Protein 4QYW (pdb70)

Solvent-accessible surface area: 6100 Å² total

Structure (mmCIF, N/CA/C/O backbone):
data_4QYW
#
_entry.id   4QYW
#
_cell.length_a   49.729
_cell.length_b   61.126
_cell.length_c   33.285
_cell.angle_alpha   90.00
_cell.angle_beta   90.00
_cell.angle_gamma   90.00
#
_symmetry.space_group_name_H-M   'P 21 21 2'
#
loop_
_entity.id
_entity.type
_entity.pdbx_description
1 polymer 'Chemotaxis protein CheY'
2 water water
#
loop_
_atom_site.group_PDB
_atom_site.id
_atom_site.type_symbol
_atom_site.label_atom_id
_atom_site.label_alt_id
_atom_site.label_comp_id
_atom_site.label_asym_id
_atom_site.label_entity_id
_atom_site.label_seq_id
_atom_site.pdbx_PDB_ins_code
_atom_site.Cartn_x
_atom_site.Cartn_y
_atom_site.Cartn_z
_atom_site.occupancy
_atom_site.B_iso_or_equiv
_atom_site.auth_seq_id
_atom_site.auth_comp_id
_atom_site.auth_asym_id
_atom_site.auth_atom_id
_atom_site.pdbx_PDB_model_num
ATOM 1 N N . GLY A 1 1 ? 106.825 148.084 50.930 1.00 50.48 2 GLY A N 1
ATOM 2 C CA . GLY A 1 1 ? 108.113 147.412 50.920 1.00 42.99 2 GLY A CA 1
ATOM 3 C C . GLY A 1 1 ? 108.638 147.226 49.510 1.00 38.51 2 GLY A C 1
ATOM 4 O O . GLY A 1 1 ? 107.883 146.904 48.589 1.00 42.12 2 GLY A O 1
ATOM 5 N N . LYS A 1 2 ? 109.941 147.427 49.332 1.00 38.39 3 LYS A N 1
ATOM 6 C CA . LYS A 1 2 ? 110.519 147.370 47.999 1.00 35.17 3 LYS A CA 1
ATOM 7 C C . LYS A 1 2 ? 111.788 146.523 47.926 1.00 31.22 3 LYS A C 1
ATOM 8 O O . LYS A 1 2 ? 112.598 146.715 47.016 1.00 33.93 3 LYS A O 1
ATOM 14 N N . ARG A 1 3 ? 111.944 145.576 48.850 1.00 25.65 4 ARG A N 1
ATOM 15 C CA . ARG A 1 3 ? 113.113 144.685 48.850 1.00 26.32 4 ARG A CA 1
ATOM 16 C C . ARG A 1 3 ? 112.868 143.402 48.030 1.00 22.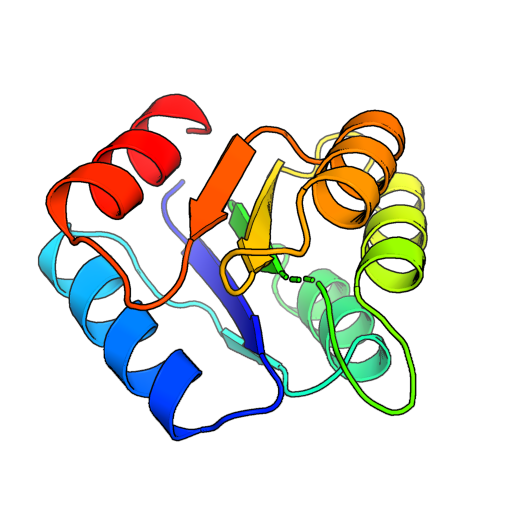79 4 ARG A C 1
ATOM 17 O O . ARG A 1 3 ? 111.902 142.668 48.256 1.00 23.90 4 ARG A O 1
ATOM 25 N N . VAL A 1 4 ? 113.754 143.151 47.071 1.00 23.63 5 VAL A N 1
ATOM 26 C CA . VAL A 1 4 ? 113.565 142.069 46.102 1.00 23.64 5 VAL A CA 1
ATOM 27 C C . VAL A 1 4 ? 114.674 141.035 46.218 1.00 21.11 5 VAL A C 1
ATOM 28 O O . VAL A 1 4 ? 115.855 141.390 46.256 1.00 24.39 5 VAL A O 1
ATOM 32 N N . LEU A 1 5 ? 114.297 139.766 46.281 1.00 17.65 6 LEU A N 1
ATOM 33 C CA . LEU A 1 5 ? 115.246 138.669 46.144 1.00 19.34 6 LEU A CA 1
ATOM 34 C C . LEU A 1 5 ? 115.208 138.139 44.716 1.00 18.66 6 LEU A C 1
ATOM 35 O O . LEU A 1 5 ? 114.159 137.688 44.243 1.00 19.22 6 LEU A O 1
ATOM 40 N N . ILE A 1 6 ? 116.349 138.208 44.037 1.00 18.11 7 ILE A N 1
ATOM 41 C CA . ILE A 1 6 ? 116.467 137.772 42.637 1.00 18.09 7 ILE A CA 1
ATOM 42 C C . ILE A 1 6 ? 117.023 136.353 42.567 1.00 20.90 7 ILE A C 1
ATOM 43 O O . ILE A 1 6 ? 118.113 136.086 43.087 1.00 21.71 7 ILE A O 1
ATOM 48 N N . VAL A 1 7 ? 116.300 135.451 41.912 1.00 19.90 8 VAL A N 1
ATOM 49 C CA . VAL A 1 7 ? 116.712 134.051 41.841 1.00 20.85 8 VAL A CA 1
ATOM 50 C C . VAL A 1 7 ? 116.870 133.634 40.377 1.00 23.02 8 VAL A C 1
ATOM 51 O O . VAL A 1 7 ? 115.901 133.624 39.629 1.00 20.77 8 VAL A O 1
ATOM 55 N N . ASP A 1 8 ? 118.089 133.296 39.979 1.00 21.64 9 ASP A N 1
ATOM 56 C CA . ASP A 1 8 ? 118.379 132.947 38.582 1.00 22.39 9 ASP A CA 1
ATOM 57 C C . ASP A 1 8 ? 119.771 132.330 38.532 1.00 27.90 9 ASP A C 1
ATOM 58 O O . ASP A 1 8 ? 120.682 132.856 39.156 1.00 26.01 9 ASP A O 1
ATOM 63 N N . ASP A 1 9 ? 119.951 131.234 37.791 1.00 27.29 10 ASP A N 1
ATOM 64 C CA . ASP A 1 9 ? 121.259 130.573 37.784 1.00 30.69 10 ASP A CA 1
ATOM 65 C C . ASP A 1 9 ? 122.282 131.321 36.934 1.00 32.40 10 ASP A C 1
ATOM 66 O O . ASP A 1 9 ? 123.482 131.117 37.087 1.00 31.29 10 ASP A O 1
ATOM 71 N N . ALA A 1 10 ? 121.796 132.199 36.066 1.00 28.92 11 ALA A N 1
ATOM 72 C CA . ALA A 1 10 ? 122.650 132.987 35.175 1.00 31.86 11 ALA A CA 1
ATOM 73 C C . ALA A 1 10 ? 123.023 134.341 35.774 1.00 28.97 11 ALA A C 1
ATOM 74 O O . ALA A 1 10 ? 122.157 135.196 36.006 1.00 27.77 11 ALA A O 1
ATOM 76 N N . ALA A 1 11 ? 124.317 134.539 36.005 1.00 27.69 12 ALA A N 1
ATOM 77 C CA . ALA A 1 11 ? 124.825 135.805 36.513 1.00 27.93 12 ALA A CA 1
ATOM 78 C C . ALA A 1 11 ? 124.406 136.974 35.625 1.00 25.48 12 ALA A C 1
ATOM 79 O O . ALA A 1 11 ? 124.025 138.031 36.131 1.00 27.49 12 ALA A O 1
ATOM 81 N N . PHE A 1 12 ? 124.505 136.780 34.310 1.00 25.60 13 PHE A N 1
ATOM 82 C CA . PHE A 1 12 ? 124.112 137.781 33.333 1.00 25.44 13 PHE A CA 1
ATOM 83 C C . PHE A 1 12 ? 122.695 138.265 33.603 1.00 26.62 13 PHE A C 1
ATOM 84 O O . PHE A 1 12 ? 122.427 139.473 33.626 1.00 26.94 13 PHE A O 1
ATOM 92 N N . MET A 1 13 ? 121.788 137.313 33.799 1.00 24.70 14 MET A N 1
ATOM 93 C CA . MET A 1 13 ? 120.377 137.638 33.976 1.00 22.86 14 MET A CA 1
ATOM 94 C C . MET A 1 13 ? 120.141 138.35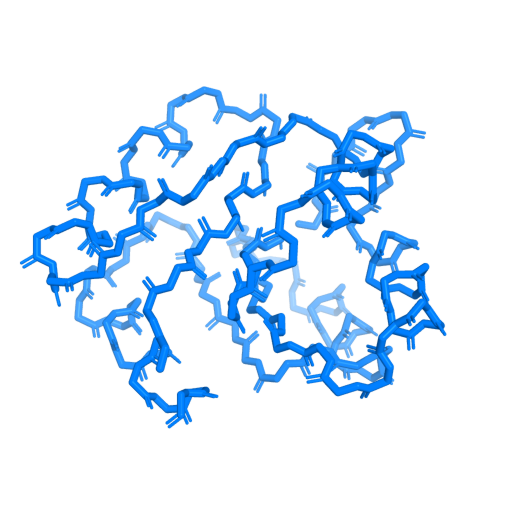1 35.307 1.00 23.61 14 MET A C 1
ATOM 95 O O . MET A 1 13 ? 119.352 139.296 35.382 1.00 23.58 14 MET A O 1
ATOM 100 N N . ARG A 1 14 ? 120.842 137.918 36.346 1.00 21.87 15 ARG A N 1
ATOM 101 C CA . ARG A 1 14 ? 120.685 138.572 37.651 1.00 22.66 15 ARG A CA 1
ATOM 102 C C . ARG A 1 14 ? 121.130 140.030 37.541 1.00 23.83 15 ARG A C 1
ATOM 103 O O . ARG A 1 14 ? 120.487 140.932 38.070 1.00 24.07 15 ARG A O 1
ATOM 111 N N . MET A 1 15 ? 122.218 140.258 36.809 1.00 24.65 16 MET A N 1
ATOM 112 C CA . MET A 1 15 ? 122.772 141.599 36.670 1.00 24.69 16 MET A CA 1
ATOM 113 C C . MET A 1 15 ? 121.831 142.532 35.906 1.00 25.26 16 MET A C 1
ATOM 114 O O . MET A 1 15 ? 121.599 143.666 36.328 1.00 24.59 16 MET A O 1
ATOM 119 N N . MET A 1 16 ? 121.294 142.058 34.789 1.00 22.46 17 MET A N 1
ATOM 120 C CA . MET A 1 16 ? 120.390 142.877 33.984 1.00 25.02 17 MET A CA 1
ATOM 121 C C . MET A 1 16 ? 119.095 143.159 34.732 1.00 24.99 17 MET A C 1
ATOM 122 O O . MET A 1 16 ? 118.544 144.261 34.660 1.00 25.53 17 MET A O 1
ATOM 127 N N . LEU A 1 17 ? 118.617 142.172 35.475 1.00 20.59 18 LEU A N 1
ATOM 128 C CA . LEU A 1 17 ? 117.376 142.355 36.214 1.00 22.44 18 LEU A CA 1
ATOM 129 C C . LEU A 1 17 ? 117.592 143.319 37.369 1.00 24.94 18 LEU A C 1
ATOM 130 O O . LEU A 1 17 ? 116.758 144.198 37.605 1.00 24.71 18 LEU A O 1
ATOM 135 N N . LYS A 1 18 ? 118.710 143.158 38.077 1.00 22.31 19 LYS A N 1
ATOM 136 C CA . LYS A 1 18 ? 119.062 144.080 39.160 1.00 23.20 19 LYS A CA 1
ATOM 137 C C . LYS A 1 18 ? 119.114 145.523 38.656 1.00 29.40 19 LYS A C 1
ATOM 138 O O . LYS A 1 18 ? 118.637 146.424 39.332 1.00 26.06 19 LYS A O 1
ATOM 144 N N . ASP A 1 19 ? 119.674 145.737 37.463 1.00 24.62 20 ASP A N 1
ATOM 145 C CA . ASP A 1 19 ? 119.767 147.093 36.9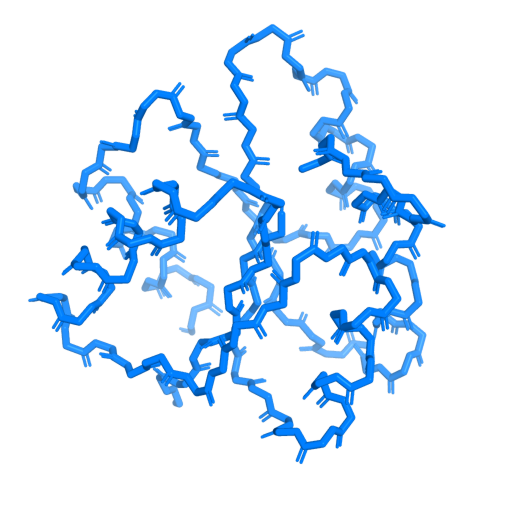13 1.00 27.03 20 ASP A CA 1
ATOM 146 C C . ASP A 1 19 ? 118.382 147.709 36.719 1.00 27.13 20 ASP A C 1
A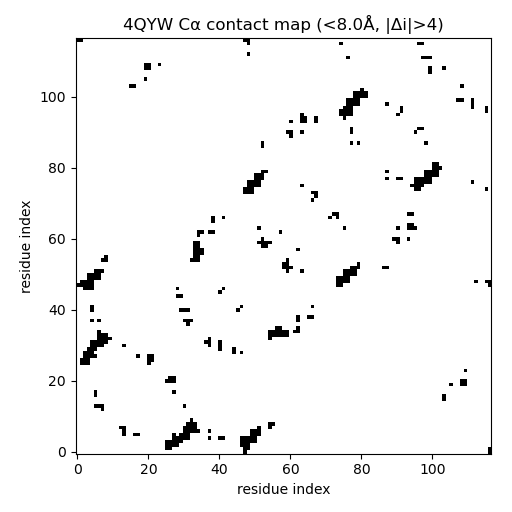TOM 147 O O . ASP A 1 19 ? 118.155 148.864 37.060 1.00 28.22 20 ASP A O 1
ATOM 152 N N . ILE A 1 20 ? 117.461 146.930 36.168 1.00 24.91 21 ILE A N 1
ATOM 153 C CA . ILE A 1 20 ? 116.085 147.372 35.989 1.00 24.51 21 ILE A CA 1
ATOM 154 C C . ILE A 1 20 ? 115.422 147.690 37.325 1.00 27.32 21 ILE A C 1
ATOM 155 O O . ILE A 1 20 ? 114.795 148.737 37.496 1.00 27.18 21 ILE A O 1
ATOM 160 N N . ILE A 1 21 ? 115.560 146.768 38.266 1.00 24.86 22 ILE A N 1
ATOM 161 C CA . ILE A 1 21 ? 114.898 146.885 39.558 1.00 27.59 22 ILE A CA 1
ATOM 162 C C . ILE A 1 21 ? 115.409 148.126 40.306 1.00 28.86 22 ILE A C 1
ATOM 163 O O . ILE A 1 21 ? 114.609 148.908 40.821 1.00 28.61 22 ILE A O 1
ATOM 168 N N . THR A 1 22 ? 116.723 148.341 40.327 1.00 28.03 23 THR A N 1
ATOM 169 C CA . THR A 1 22 ? 117.269 149.512 41.017 1.00 31.15 23 THR A CA 1
ATOM 170 C C . THR A 1 22 ? 116.908 150.816 40.300 1.00 31.95 23 THR A C 1
ATOM 171 O O . THR A 1 22 ? 116.591 151.817 40.950 1.00 32.65 23 THR A O 1
ATOM 175 N N . LYS A 1 23 ? 116.937 150.808 38.971 1.00 31.65 24 LYS A N 1
ATOM 176 C CA . LYS A 1 23 ? 116.558 151.998 38.198 1.00 30.39 24 LYS A CA 1
ATOM 177 C C . LYS A 1 23 ? 115.103 152.380 38.439 1.00 33.64 24 LYS A C 1
ATOM 178 O O . LYS A 1 23 ? 114.725 153.547 38.295 1.00 34.86 24 LYS A O 1
ATOM 184 N N . ALA A 1 24 ? 114.292 151.398 38.820 1.00 31.99 25 ALA A N 1
ATOM 185 C CA . ALA A 1 24 ? 112.881 151.626 39.113 1.00 32.09 25 ALA A CA 1
A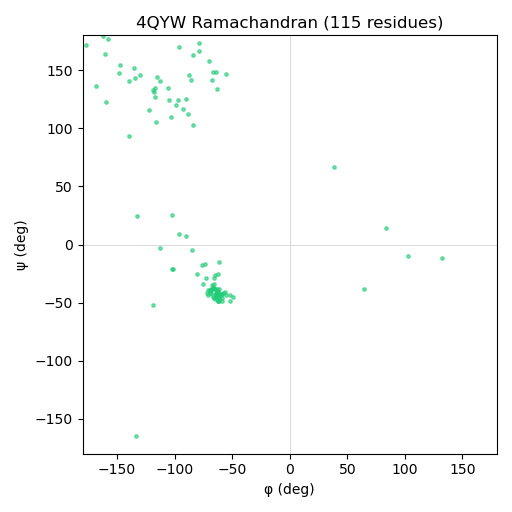TOM 186 C C . ALA A 1 24 ? 112.635 151.973 40.586 1.00 33.37 25 ALA A C 1
ATOM 187 O O . ALA A 1 24 ? 111.485 152.040 41.029 1.00 34.36 25 ALA A O 1
ATOM 189 N N . GLY A 1 25 ? 113.709 152.176 41.347 1.00 30.23 26 GLY A N 1
ATOM 190 C CA . GLY A 1 25 ? 113.581 152.652 42.715 1.00 34.57 26 GLY A CA 1
ATOM 191 C C . GLY A 1 25 ? 113.298 151.561 43.728 1.00 31.33 26 GLY A C 1
ATOM 192 O O . GLY A 1 25 ? 112.900 151.839 44.861 1.00 32.42 26 GLY A O 1
ATOM 193 N N . TYR A 1 26 ? 113.485 150.311 43.317 1.00 30.93 27 TYR A N 1
ATOM 194 C CA . TYR A 1 26 ? 113.390 149.193 44.241 1.00 29.37 27 TYR A CA 1
ATOM 195 C C . TYR A 1 26 ? 114.787 148.843 44.719 1.00 29.15 27 TYR A C 1
ATOM 196 O O . TYR A 1 26 ? 115.773 149.340 44.179 1.00 29.56 27 TYR A O 1
ATOM 205 N N . GLU A 1 27 ? 114.859 147.984 45.731 1.00 26.45 28 GLU A N 1
ATOM 206 C CA . GLU A 1 27 ? 116.116 147.569 46.326 1.00 30.90 28 GLU A CA 1
ATOM 207 C C . GLU A 1 27 ? 116.297 146.064 46.162 1.00 28.72 28 GLU A C 1
ATOM 208 O O . GLU A 1 27 ? 115.367 145.295 46.417 1.00 30.46 28 GLU A O 1
ATOM 214 N N . VAL A 1 28 ? 117.477 145.635 45.728 1.00 29.01 29 VAL A N 1
ATOM 215 C CA . VAL A 1 28 ? 117.762 144.204 45.678 1.00 28.94 29 VAL A CA 1
ATOM 216 C C . VAL A 1 28 ? 118.336 143.767 47.022 1.00 30.22 29 VAL A C 1
ATOM 217 O O . VAL A 1 28 ? 119.443 144.162 47.405 1.00 33.20 29 VAL A O 1
ATOM 221 N N . ALA A 1 29 ? 117.569 142.954 47.741 1.00 25.98 30 ALA A N 1
ATOM 222 C CA . ALA A 1 29 ? 117.954 142.511 49.078 1.00 26.35 30 ALA A CA 1
ATOM 223 C C . ALA A 1 29 ? 118.948 141.352 49.043 1.00 25.22 30 ALA A C 1
ATOM 224 O O . ALA A 1 29 ? 119.731 141.170 49.977 1.00 31.87 30 ALA A O 1
ATOM 226 N N . GLY A 1 30 ? 118.929 140.579 47.959 1.00 24.27 31 GLY A N 1
ATOM 227 C CA . GLY A 1 30 ? 119.795 139.429 47.849 1.00 24.29 31 GLY A CA 1
ATOM 228 C C . GLY A 1 30 ? 119.641 138.756 46.509 1.00 22.97 31 GLY A C 1
ATOM 229 O O . GLY A 1 30 ? 118.744 139.090 45.735 1.00 22.45 31 GLY A O 1
ATOM 230 N N . GLU A 1 31 ? 120.523 137.797 46.268 1.00 24.25 32 GLU A N 1
ATOM 231 C CA . GLU A 1 31 ? 120.593 137.049 45.026 1.00 25.98 32 GLU A CA 1
ATOM 232 C C . GLU A 1 31 ? 120.742 135.577 45.358 1.00 25.21 32 GLU A C 1
ATOM 233 O O . GLU A 1 31 ? 121.435 135.226 46.314 1.00 29.86 32 GLU A O 1
ATOM 239 N N . ALA A 1 32 ? 120.113 134.715 44.574 1.00 22.50 33 ALA A N 1
ATOM 240 C CA . ALA A 1 32 ? 120.274 133.269 44.725 1.00 25.43 33 ALA A CA 1
ATOM 241 C C . ALA A 1 32 ? 120.470 132.666 43.343 1.00 26.56 33 ALA A C 1
ATOM 242 O O . ALA A 1 32 ? 119.976 133.219 42.360 1.00 23.87 33 ALA A O 1
ATOM 244 N N . THR A 1 33 ? 121.180 131.539 43.263 1.00 27.46 34 THR A N 1
ATOM 245 C CA . THR A 1 33 ? 121.530 130.956 41.957 1.00 29.19 34 THR A CA 1
ATOM 246 C C . THR A 1 33 ? 120.844 129.621 41.682 1.00 32.04 34 THR A C 1
ATOM 247 O O . THR A 1 33 ? 121.012 129.039 40.611 1.00 31.51 34 THR A O 1
ATOM 251 N N . ASN A 1 34 ? 120.087 129.128 42.655 1.00 28.46 35 ASN A N 1
ATOM 252 C CA . ASN A 1 34 ? 119.250 127.951 42.460 1.00 32.56 35 ASN A CA 1
ATOM 253 C C . ASN A 1 34 ? 118.144 127.956 43.499 1.00 33.38 35 ASN A C 1
ATOM 254 O O . ASN A 1 34 ? 118.105 128.840 44.362 1.00 30.94 35 ASN A O 1
ATOM 259 N N . GLY A 1 35 ? 117.258 126.970 43.416 1.00 33.63 36 GLY A N 1
ATOM 260 C CA . GLY A 1 35 ? 116.094 126.915 44.279 1.00 34.57 36 GLY A CA 1
ATOM 261 C C . GLY A 1 35 ? 116.441 126.763 45.743 1.00 32.16 36 GLY A C 1
ATOM 262 O O . GLY A 1 35 ? 115.798 127.357 46.612 1.00 31.13 36 GLY A O 1
ATOM 263 N N . ARG A 1 36 ? 117.464 125.969 46.027 1.00 32.76 37 ARG A N 1
ATOM 264 C CA . ARG A 1 36 ? 117.843 125.713 47.415 1.00 32.00 37 ARG A CA 1
ATOM 265 C C . ARG A 1 36 ? 118.329 126.990 48.099 1.00 31.42 37 ARG A C 1
ATOM 266 O O . ARG A 1 36 ? 117.907 127.304 49.218 1.00 31.47 37 ARG A O 1
ATOM 274 N N . GLU A 1 37 ? 119.199 127.735 47.425 1.00 32.50 38 GLU A N 1
ATOM 275 C CA . GLU A 1 37 ? 119.666 129.011 47.942 1.00 27.85 38 GLU A CA 1
ATOM 276 C C . GLU A 1 37 ? 118.535 130.050 48.019 1.00 28.03 38 GLU A C 1
ATOM 277 O O . GLU A 1 37 ? 118.560 130.951 48.855 1.00 29.33 38 GLU A O 1
ATOM 283 N N . ALA A 1 38 ? 117.545 129.923 47.146 1.00 26.92 39 ALA A N 1
ATOM 284 C CA . ALA A 1 38 ? 116.400 130.827 47.154 1.00 24.84 39 ALA A CA 1
ATOM 285 C C . ALA A 1 38 ? 115.634 130.705 48.454 1.00 26.58 39 ALA A C 1
ATOM 286 O O . ALA A 1 38 ? 115.246 131.706 49.055 1.00 26.09 39 ALA A O 1
ATOM 288 N N . VAL A 1 39 ? 115.416 129.465 48.872 1.00 27.94 40 VAL A N 1
ATOM 289 C CA . VAL A 1 39 ? 114.662 129.184 50.083 1.00 28.28 40 VAL A CA 1
ATOM 290 C C . VAL A 1 39 ? 115.434 129.667 51.311 1.00 28.73 40 VAL A C 1
ATOM 291 O O . VAL A 1 39 ? 114.869 130.291 52.207 1.00 27.00 40 VAL A O 1
ATOM 295 N N . GLU A 1 40 ? 116.736 129.412 51.330 1.00 27.97 41 GLU A N 1
ATOM 296 C CA . GLU A 1 40 ? 117.558 129.842 52.453 1.00 30.61 41 GLU A CA 1
ATOM 297 C C . GLU A 1 40 ? 117.601 131.363 52.565 1.00 26.57 41 GLU A C 1
ATOM 298 O O . GLU A 1 40 ? 117.488 131.926 53.661 1.00 28.13 41 GLU A O 1
ATOM 304 N N . LYS A 1 41 ? 117.747 132.034 51.425 1.00 26.06 42 LYS A N 1
ATOM 305 C CA . LYS A 1 41 ? 117.850 133.484 51.451 1.00 26.43 42 LYS A CA 1
ATOM 306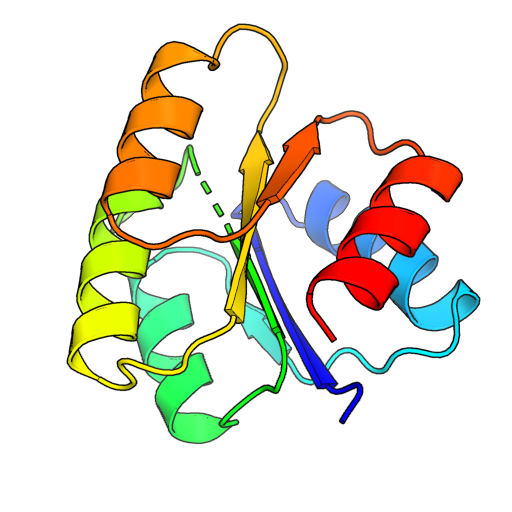 C C . LYS A 1 41 ? 116.500 134.120 51.760 1.00 24.49 42 LYS A C 1
ATOM 307 O O . LYS A 1 41 ? 116.449 135.205 52.346 1.00 24.00 42 LYS A O 1
ATOM 313 N N . TYR A 1 42 ? 115.411 133.448 51.387 1.00 26.39 43 TYR A N 1
ATOM 314 C CA . TYR A 1 42 ? 114.087 133.958 51.728 1.00 20.68 43 TYR A CA 1
ATOM 315 C C . TYR A 1 42 ? 113.924 134.014 53.245 1.00 25.20 43 TYR A C 1
ATOM 316 O O . TYR A 1 42 ? 113.488 135.031 53.789 1.00 22.98 43 TYR A O 1
ATOM 325 N N . LYS A 1 43 ? 114.279 132.918 53.909 1.00 23.91 44 LYS A N 1
ATOM 326 C CA . LYS A 1 43 ? 114.221 132.857 55.372 1.00 23.91 44 LYS A CA 1
ATOM 327 C C . LYS A 1 43 ? 115.131 133.887 56.006 1.00 27.20 44 LYS A C 1
ATOM 328 O O . LYS A 1 43 ? 114.797 134.470 57.052 1.00 25.82 44 LYS A O 1
ATOM 334 N N . GLU A 1 44 ? 116.297 134.092 55.394 1.00 24.75 45 GLU A N 1
ATOM 335 C CA . GLU A 1 44 ? 117.297 134.994 55.957 1.00 26.52 45 GLU A CA 1
ATOM 336 C C . GLU A 1 44 ? 116.861 136.443 55.832 1.00 26.47 45 GLU A C 1
ATOM 337 O O . GLU A 1 44 ? 117.026 137.247 56.747 1.00 29.54 45 GLU A O 1
ATOM 343 N N . LEU A 1 45 ? 116.304 136.776 54.672 1.00 24.09 46 LEU A N 1
ATOM 344 C CA . LEU A 1 45 ? 116.124 138.159 54.301 1.00 23.75 46 LEU A CA 1
ATOM 345 C C . LEU A 1 45 ? 114.714 138.684 54.468 1.00 23.94 46 LEU A C 1
ATOM 346 O O . LEU A 1 45 ? 114.518 139.898 54.536 1.00 28.25 46 LEU A O 1
ATOM 351 N N . LYS A 1 46 ? 113.743 137.770 54.497 1.00 25.77 47 LYS A N 1
ATOM 352 C CA . LYS A 1 46 ? 112.316 138.096 54.375 1.00 26.92 47 LYS A CA 1
ATOM 353 C C . LYS A 1 46 ? 112.042 139.219 53.366 1.00 24.94 47 LYS A C 1
ATOM 354 O O . LYS A 1 46 ? 111.599 140.308 53.729 1.00 26.56 47 LYS A O 1
ATOM 360 N N . PRO A 1 47 ? 112.297 138.958 52.076 1.00 24.10 48 PRO A N 1
ATOM 361 C CA . PRO A 1 47 ? 112.108 139.992 51.058 1.00 25.95 48 PRO A CA 1
ATOM 362 C C . PRO A 1 47 ? 110.633 140.310 50.819 1.00 23.61 48 PRO A C 1
ATOM 363 O O . PRO A 1 47 ? 109.778 139.475 51.096 1.00 26.26 48 PRO A O 1
ATOM 367 N N . ASP A 1 48 ? 110.333 141.485 50.280 1.00 23.06 49 ASP A N 1
ATOM 368 C CA . ASP A 1 48 ? 108.950 141.806 49.949 1.00 26.11 49 ASP A CA 1
ATOM 369 C C . ASP A 1 48 ? 108.512 141.067 48.687 1.00 25.94 49 ASP A C 1
ATOM 370 O O . ASP A 1 48 ? 107.357 140.660 48.550 1.00 25.88 49 ASP A O 1
ATOM 375 N N . ILE A 1 49 ? 109.456 140.884 47.773 1.00 23.19 50 ILE A N 1
ATOM 376 C CA . ILE A 1 49 ? 109.181 140.331 46.456 1.00 22.55 50 ILE A CA 1
ATOM 377 C C . ILE A 1 49 ? 110.309 139.375 46.081 1.00 17.95 50 ILE A C 1
ATOM 378 O O . ILE A 1 49 ? 111.475 139.623 46.411 1.00 20.92 50 ILE A O 1
ATOM 383 N N . VAL A 1 50 ? 109.955 138.256 45.456 1.00 19.10 51 VAL A N 1
ATOM 384 C CA . VAL A 1 50 ? 110.945 137.332 44.896 1.00 18.68 51 VAL A CA 1
ATOM 385 C C . VAL A 1 50 ? 110.771 137.246 43.390 1.00 20.47 51 VAL A C 1
ATOM 386 O O . VAL A 1 50 ? 109.650 137.128 42.925 1.00 21.16 51 VAL A O 1
ATOM 390 N N . THR A 1 51 ? 111.861 137.307 42.632 1.00 18.36 52 THR A N 1
ATOM 391 C CA . THR A 1 51 ? 111.780 136.950 41.212 1.00 17.21 52 THR A CA 1
ATOM 392 C C . THR A 1 51 ? 112.428 135.580 41.055 1.00 20.34 52 THR A C 1
ATOM 393 O O . THR A 1 51 ? 113.488 135.313 41.614 1.00 22.94 52 THR A O 1
ATOM 397 N N . MET A 1 52 ? 111.770 134.699 40.308 1.00 22.97 53 MET A N 1
ATOM 398 C CA . MET A 1 52 ? 112.111 133.282 40.347 1.00 24.16 53 MET A CA 1
ATOM 399 C C . MET A 1 52 ? 112.217 132.711 38.945 1.00 21.51 53 MET A C 1
ATOM 400 O O . MET A 1 52 ? 111.202 132.593 38.264 1.00 22.54 53 MET A O 1
ATOM 421 N N . ILE A 1 54 ? 112.397 129.868 36.215 1.00 28.31 55 ILE A N 1
ATOM 422 C CA . ILE A 1 54 ? 111.849 128.506 36.206 1.00 33.49 55 ILE A CA 1
ATOM 423 C C . ILE A 1 54 ? 112.927 127.428 36.090 1.00 38.34 55 ILE A C 1
ATOM 424 O O . ILE A 1 54 ? 112.985 126.498 36.903 1.00 41.78 55 ILE A O 1
ATOM 429 N N . THR A 1 55 ? 113.783 127.574 35.086 1.00 39.50 56 THR A N 1
ATOM 430 C CA . THR A 1 55 ? 114.812 126.586 34.7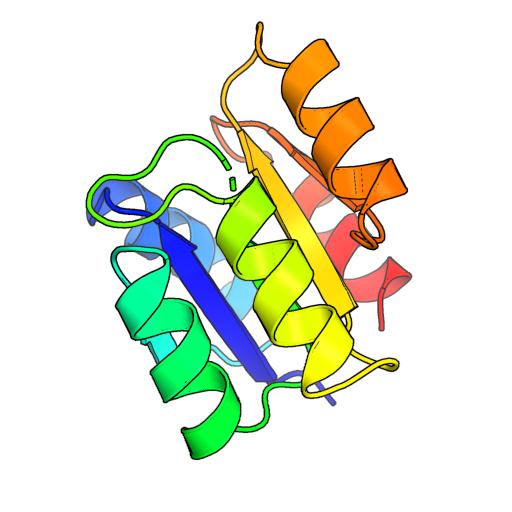64 1.00 40.11 56 THR A CA 1
ATOM 431 C C . THR A 1 55 ? 116.076 126.750 35.605 1.00 40.57 56 THR A C 1
ATOM 432 O O . THR A 1 55 ? 116.887 127.637 35.334 1.00 42.73 56 THR A O 1
ATOM 436 N N . MET A 1 56 ? 116.255 125.891 36.609 1.00 40.34 57 MET A N 1
ATOM 437 C CA . MET A 1 56 ? 117.403 125.999 37.516 1.00 42.12 57 MET A CA 1
ATOM 438 C C . MET A 1 56 ? 117.891 124.655 38.060 1.00 43.16 57 MET A C 1
ATOM 439 O O . MET A 1 56 ? 117.097 123.739 38.272 1.00 40.09 57 MET A O 1
ATOM 444 N N . PRO A 1 57 ? 119.207 124.544 38.308 1.00 45.64 58 PRO A N 1
ATOM 445 C CA . PRO A 1 57 ? 119.807 123.300 38.804 1.00 46.64 58 PRO A CA 1
ATOM 446 C C . PRO A 1 57 ? 119.598 123.089 40.299 1.00 48.25 58 PRO A C 1
ATOM 447 O O . PRO A 1 57 ? 119.189 124.018 40.996 1.00 46.78 58 PRO A O 1
ATOM 451 N N . GLU A 1 58 ? 119.858 121.867 40.764 1.00 49.28 59 GLU A N 1
ATOM 452 C CA . GLU A 1 58 ? 119.756 121.480 42.177 1.00 50.38 59 GLU A CA 1
ATOM 453 C C . GLU A 1 58 ? 118.329 121.564 42.733 1.00 50.51 59 GLU A C 1
ATOM 454 O O . GLU A 1 58 ? 117.921 120.721 43.528 1.00 49.83 59 GLU A O 1
ATOM 460 N N . MET A 1 59 ? 117.584 122.584 42.317 1.00 49.47 60 MET A N 1
ATOM 461 C CA . MET A 1 59 ? 116.168 122.719 42.644 1.00 45.48 60 MET A CA 1
ATOM 462 C C . MET A 1 59 ? 115.537 123.669 41.640 1.00 44.72 60 MET A C 1
ATOM 463 O O . MET A 1 59 ? 115.987 124.807 41.499 1.00 41.93 60 MET A O 1
ATOM 468 N N . ASN A 1 60 ? 114.508 123.214 40.933 1.00 44.33 61 ASN A N 1
ATOM 469 C CA . ASN A 1 60 ? 113.897 124.059 39.919 1.00 43.54 61 ASN A CA 1
ATOM 470 C C . ASN A 1 60 ? 112.961 125.080 40.559 1.00 38.24 61 ASN A C 1
ATOM 471 O O . ASN A 1 60 ? 112.704 125.038 41.771 1.00 40.07 61 ASN A O 1
ATOM 476 N N . GLY A 1 61 ? 112.461 125.992 39.736 1.00 37.42 62 GLY A N 1
ATOM 477 C CA . GLY A 1 61 ? 111.682 127.114 40.211 1.00 35.72 62 GLY A CA 1
ATOM 478 C C . GLY A 1 61 ? 110.333 126.764 40.804 1.00 32.89 62 GLY A C 1
ATOM 479 O O . GLY A 1 61 ? 109.888 127.424 41.741 1.00 32.19 62 GLY A O 1
ATOM 480 N N . ILE A 1 62 ? 109.664 125.749 40.265 1.00 31.98 63 ILE A N 1
ATOM 481 C CA . ILE A 1 62 ? 108.323 125.432 40.738 1.00 31.36 63 ILE A CA 1
ATOM 482 C C . ILE A 1 62 ? 108.408 124.823 42.140 1.00 30.69 63 ILE A C 1
ATOM 483 O O . ILE A 1 62 ? 107.597 125.142 43.007 1.00 29.78 63 ILE A O 1
ATOM 488 N N . ASP A 1 63 ? 109.411 123.979 42.364 1.00 32.88 64 ASP A N 1
ATOM 489 C CA . ASP A 1 63 ? 109.627 123.370 43.675 1.00 34.18 64 ASP A CA 1
ATOM 490 C C . ASP A 1 63 ? 110.015 124.422 44.709 1.00 30.89 64 ASP A C 1
ATOM 491 O O . ASP A 1 63 ? 109.609 124.342 45.870 1.00 28.48 64 ASP A O 1
ATOM 496 N N . ALA A 1 64 ? 110.804 125.406 44.293 1.00 30.23 65 ALA A N 1
ATOM 497 C CA . ALA A 1 64 ? 111.193 126.482 45.197 1.00 27.89 65 ALA A CA 1
ATOM 498 C C . ALA A 1 64 ? 109.991 127.362 45.532 1.00 27.22 65 ALA A C 1
ATOM 499 O O . ALA A 1 64 ? 109.819 127.791 46.675 1.00 26.27 65 ALA A O 1
ATOM 501 N N . ILE A 1 65 ? 109.147 127.630 44.535 1.00 24.68 66 ILE A N 1
ATOM 502 C CA . ILE A 1 65 ? 107.909 128.364 44.791 1.00 22.63 66 ILE A CA 1
ATOM 503 C C . ILE A 1 65 ? 107.050 127.631 45.815 1.00 24.68 66 ILE A C 1
ATOM 504 O O . ILE A 1 65 ? 106.545 128.239 46.771 1.00 25.34 66 ILE A O 1
ATOM 509 N N . LYS A 1 66 ? 106.906 126.321 45.643 1.00 26.15 67 LYS A N 1
ATOM 510 C CA . LYS A 1 66 ? 106.100 125.542 46.582 1.00 26.26 67 LYS A CA 1
ATOM 511 C C . LYS A 1 66 ? 106.663 125.611 48.017 1.00 26.23 67 LYS A C 1
ATOM 512 O O . LYS A 1 66 ? 105.906 125.766 48.975 1.00 27.21 67 LYS A O 1
ATOM 518 N N . GLU A 1 67 ? 107.985 125.510 48.148 1.00 25.88 68 GLU A N 1
ATOM 519 C CA . GLU A 1 67 ? 108.652 125.639 49.446 1.00 26.53 68 GLU A CA 1
ATOM 520 C C . GLU A 1 67 ? 108.439 127.013 50.084 1.00 27.96 68 GLU A C 1
ATOM 521 O O . GLU A 1 67 ? 108.130 127.115 51.267 1.00 27.74 68 GLU A O 1
ATOM 527 N N . ILE A 1 68 ? 108.627 128.074 49.306 1.00 25.09 69 ILE A N 1
ATOM 528 C CA . ILE A 1 68 ? 108.485 129.422 49.842 1.00 24.41 69 ILE A CA 1
ATOM 529 C C . ILE A 1 68 ? 107.031 129.707 50.237 1.00 25.90 69 ILE A C 1
ATOM 530 O O . ILE A 1 68 ? 106.780 130.347 51.259 1.00 26.38 69 ILE A O 1
ATOM 535 N N . MET A 1 69 ? 106.071 129.201 49.461 1.00 24.63 70 MET A N 1
ATOM 536 C CA . MET A 1 69 ? 104.660 129.403 49.791 1.00 24.03 70 MET A CA 1
ATOM 537 C C . MET A 1 69 ? 104.275 128.691 51.095 1.00 28.32 70 MET A C 1
ATOM 538 O O . MET A 1 69 ? 103.434 129.178 51.847 1.00 29.35 70 MET A O 1
ATOM 543 N N . LYS A 1 70 ? 104.889 127.543 51.360 1.00 26.31 71 LYS A N 1
ATOM 544 C CA . LYS A 1 70 ? 104.677 126.851 52.639 1.00 30.58 71 LYS A CA 1
ATOM 545 C C . LYS A 1 70 ? 105.259 127.663 53.798 1.00 30.73 71 LYS A C 1
ATOM 546 O O . LYS A 1 70 ? 104.632 127.821 54.852 1.00 33.40 71 LYS A O 1
ATOM 552 N N . ILE A 1 71 ? 106.473 128.160 53.597 1.00 28.12 72 ILE A N 1
ATOM 553 C CA . ILE A 1 71 ? 107.163 128.973 54.584 1.00 27.83 72 ILE A CA 1
ATOM 554 C C . ILE A 1 71 ? 106.418 130.286 54.858 1.00 27.56 72 ILE A C 1
ATOM 555 O O . ILE A 1 71 ? 106.253 130.713 56.013 1.00 29.19 72 ILE A O 1
ATOM 560 N N . ASP A 1 72 ? 105.963 130.914 53.782 1.00 25.22 73 ASP A N 1
ATOM 561 C CA . ASP A 1 72 ? 105.288 132.205 53.842 1.00 24.85 73 ASP A CA 1
ATOM 562 C C . ASP A 1 72 ? 104.124 132.197 52.864 1.00 25.55 73 ASP A C 1
ATOM 563 O O . ASP A 1 72 ? 104.295 132.500 51.684 1.00 23.99 73 ASP A O 1
ATOM 568 N N . PRO A 1 73 ? 102.92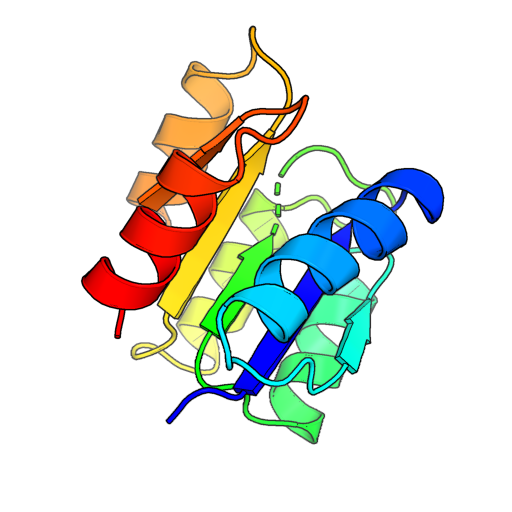8 131.849 53.347 1.00 25.41 74 PRO A N 1
ATOM 569 C CA . PRO A 1 73 ? 101.751 131.838 52.474 1.00 26.52 74 PRO A CA 1
ATOM 570 C C . PRO A 1 73 ? 101.422 133.204 51.878 1.00 27.30 74 PRO A C 1
ATOM 571 O O . PRO A 1 73 ? 100.660 133.267 50.907 1.00 29.31 74 PRO A O 1
ATOM 575 N N . ASN A 1 74 ? 101.999 134.268 52.435 1.00 23.69 75 ASN A N 1
ATOM 576 C CA . ASN A 1 74 ? 101.830 135.621 51.907 1.00 26.80 75 ASN A CA 1
ATOM 577 C C . ASN A 1 74 ? 102.958 136.090 50.980 1.00 25.50 75 ASN A C 1
ATOM 578 O O . ASN A 1 74 ? 103.020 137.267 50.634 1.00 25.50 75 ASN A O 1
ATOM 583 N N . ALA A 1 75 ? 103.854 135.181 50.602 1.00 24.58 76 ALA A N 1
ATOM 584 C CA . ALA A 1 75 ? 104.955 135.521 49.684 1.00 23.39 76 ALA A CA 1
ATOM 585 C C . ALA A 1 75 ? 104.459 136.127 48.376 1.00 24.03 76 ALA A C 1
ATOM 586 O O . ALA A 1 75 ? 103.386 135.775 47.880 1.00 24.40 76 ALA A O 1
ATOM 588 N N . LYS A 1 76 ? 105.247 137.038 47.811 1.00 22.90 77 LYS A N 1
ATOM 589 C CA . LYS A 1 76 ? 104.922 137.624 46.519 1.00 20.66 77 LYS A CA 1
ATOM 590 C C . LYS A 1 76 ? 106.002 137.248 45.506 1.00 20.39 77 LYS A C 1
ATOM 591 O O . LYS A 1 76 ? 107.111 137.786 45.539 1.00 21.39 77 LYS A O 1
ATOM 597 N N . ILE A 1 77 ? 105.679 136.323 44.605 1.00 19.53 78 ILE A N 1
ATOM 598 C CA . ILE A 1 77 ? 106.678 135.772 43.696 1.00 19.11 78 ILE A CA 1
ATOM 599 C C . ILE A 1 77 ? 106.332 136.109 42.246 1.00 19.85 78 ILE A C 1
ATOM 600 O O . ILE A 1 77 ? 105.211 135.846 41.781 1.00 22.00 78 ILE A O 1
ATOM 605 N N . ILE A 1 78 ? 107.283 136.701 41.537 1.00 17.91 79 ILE A N 1
ATOM 606 C CA . ILE A 1 78 ? 107.147 136.921 40.100 1.00 17.67 79 ILE A CA 1
ATOM 607 C C . ILE A 1 78 ? 108.025 135.902 39.396 1.00 20.17 79 ILE A C 1
ATOM 608 O O . ILE A 1 78 ? 109.219 135.821 39.663 1.00 19.81 79 ILE A O 1
ATOM 613 N N . VAL A 1 79 ? 107.444 135.116 38.489 1.00 21.28 80 VAL A N 1
ATOM 614 C CA . VAL A 1 79 ? 108.230 134.093 37.800 1.00 22.46 80 VAL A CA 1
ATOM 615 C C . VAL A 1 79 ? 108.919 134.703 36.576 1.00 19.66 80 VAL A C 1
ATOM 616 O O . VAL A 1 79 ? 108.375 135.599 35.933 1.00 21.70 80 VAL A O 1
ATOM 620 N N . ALA A 1 80 ? 110.155 134.273 36.338 1.00 22.71 81 ALA A N 1
ATOM 621 C CA . ALA A 1 80 ? 110.947 134.679 35.182 1.00 27.71 81 ALA A CA 1
ATOM 622 C C . ALA A 1 80 ? 111.146 133.475 34.272 1.00 27.38 81 ALA A C 1
ATOM 623 O O . ALA A 1 80 ? 111.348 132.359 34.754 1.00 25.74 81 ALA A O 1
ATOM 625 N N . SER A 1 81 ? 111.084 133.697 32.966 1.00 27.79 82 SER A N 1
ATOM 626 C CA . SER A 1 81 ? 111.334 132.617 32.021 1.00 33.77 82 SER A CA 1
ATOM 627 C C . SER A 1 81 ? 111.685 133.144 30.645 1.00 32.98 82 SER A C 1
ATOM 628 O O . SER A 1 81 ? 111.441 134.306 30.331 1.00 32.17 82 SER A O 1
ATOM 631 N N . ALA A 1 82 ? 112.239 132.270 29.815 1.00 36.98 83 ALA A N 1
ATOM 632 C CA . ALA A 1 82 ? 112.370 132.549 28.393 1.00 39.15 83 ALA A CA 1
ATOM 633 C C . ALA A 1 82 ? 111.063 132.186 27.694 1.00 36.37 83 ALA A C 1
ATOM 634 O O . ALA A 1 82 ? 110.242 131.457 28.255 1.00 34.17 83 ALA A O 1
ATOM 636 N N . MET A 1 83 ? 110.858 132.681 26.475 1.00 34.66 84 MET A N 1
ATOM 637 C CA . MET A 1 83 ? 109.642 132.332 25.752 1.00 32.67 84 MET A CA 1
ATOM 638 C C . MET A 1 83 ? 109.664 130.847 25.407 1.00 32.00 84 MET A C 1
ATOM 639 O O . MET A 1 83 ? 110.733 130.249 25.226 1.00 33.17 84 MET A O 1
ATOM 644 N N . GLY A 1 84 ? 108.478 130.253 25.360 1.00 29.81 85 GLY A N 1
ATOM 645 C CA . GLY A 1 84 ? 108.347 128.837 25.088 1.00 28.59 85 GLY A CA 1
ATOM 646 C C . GLY A 1 84 ? 108.072 128.046 26.356 1.00 30.54 85 GLY A C 1
ATOM 647 O O . GLY A 1 84 ? 107.757 126.860 26.298 1.00 31.86 85 GLY A O 1
ATOM 648 N N . GLN A 1 85 ? 108.185 128.700 27.505 1.00 26.48 86 GLN A N 1
ATOM 649 C CA . GLN A 1 85 ? 107.937 128.017 28.776 1.00 28.79 86 GLN A CA 1
ATOM 650 C C . GLN A 1 85 ? 106.569 128.335 29.402 1.00 29.06 86 GLN A C 1
ATOM 651 O O . GLN A 1 85 ? 106.391 128.204 30.607 1.00 24.59 86 GLN A O 1
ATOM 657 N N . GLN A 1 86 ? 105.592 128.714 28.585 1.00 27.28 87 GLN A N 1
ATOM 658 C CA . GLN A 1 86 ? 104.250 129.069 29.067 1.00 26.12 87 GLN A CA 1
ATOM 659 C C . GLN A 1 86 ? 103.587 128.021 29.974 1.00 28.11 87 GLN A C 1
ATOM 660 O O . GLN A 1 86 ? 102.993 128.366 31.006 1.00 24.70 87 GLN A O 1
ATOM 666 N N . ALA A 1 87 ? 103.691 126.743 29.616 1.00 27.91 88 ALA A N 1
ATOM 667 C CA . ALA A 1 87 ? 103.055 125.696 30.411 1.00 28.06 88 ALA A CA 1
ATOM 668 C C . ALA A 1 87 ? 103.685 125.604 31.800 1.00 26.82 88 ALA A C 1
ATOM 669 O O . ALA A 1 87 ? 102.991 125.382 32.795 1.00 27.55 88 ALA A O 1
ATOM 671 N N . MET A 1 88 ? 105.003 125.779 31.855 1.00 28.37 89 MET A N 1
ATOM 672 C CA . MET A 1 88 ? 105.706 125.785 33.129 1.00 26.18 89 MET A CA 1
ATOM 673 C C . MET A 1 88 ? 105.322 127.020 33.946 1.00 24.03 89 MET A C 1
ATOM 674 O O . MET A 1 88 ? 105.153 126.931 35.159 1.00 24.46 89 MET A O 1
ATOM 679 N N . VAL A 1 89 ? 105.153 128.165 33.274 1.00 22.10 90 VAL A N 1
ATOM 680 C CA . VAL A 1 89 ? 104.761 129.389 33.976 1.00 22.33 90 VAL A CA 1
ATOM 681 C C . VAL A 1 89 ? 103.363 129.246 34.599 1.00 22.94 90 VAL A C 1
ATOM 682 O O . VAL A 1 89 ? 103.130 129.644 35.757 1.00 23.87 90 VAL A O 1
ATOM 686 N N . ILE A 1 90 ? 102.439 128.642 33.852 1.00 22.41 91 ILE A N 1
ATOM 687 C CA . ILE A 1 90 ? 101.108 128.362 34.363 1.00 24.14 91 ILE A CA 1
ATOM 688 C C . ILE A 1 90 ? 101.177 127.477 35.616 1.00 24.63 91 ILE A C 1
ATOM 689 O O . ILE A 1 90 ? 100.465 127.714 36.579 1.00 27.25 91 ILE A O 1
ATOM 694 N N . GLU A 1 91 ? 102.035 126.461 35.588 1.00 24.33 92 GLU A N 1
ATOM 695 C CA . GLU A 1 91 ? 102.190 125.568 36.736 1.00 25.51 92 GLU A CA 1
ATOM 696 C C . GLU A 1 91 ? 102.710 126.354 37.940 1.00 27.56 92 GLU A C 1
ATOM 697 O O . GLU A 1 91 ? 102.257 126.160 39.072 1.00 24.62 92 GLU A O 1
ATOM 703 N N . ALA A 1 92 ? 103.656 127.254 37.695 1.00 25.87 93 ALA A N 1
ATOM 704 C CA . ALA A 1 92 ? 104.222 128.067 38.767 1.00 23.77 93 ALA A CA 1
ATOM 705 C C . ALA A 1 92 ? 103.171 129.007 39.358 1.00 24.32 93 ALA A C 1
ATOM 706 O O . ALA A 1 92 ? 103.125 129.208 40.583 1.00 27.56 93 ALA A O 1
ATOM 708 N N . ILE A 1 93 ? 102.309 129.554 38.496 1.00 25.58 94 ILE A N 1
ATOM 709 C CA . ILE A 1 93 ? 101.225 130.432 38.934 1.00 23.18 94 ILE A CA 1
ATOM 710 C C . ILE A 1 93 ? 100.226 129.670 39.824 1.00 25.03 94 ILE A C 1
ATOM 711 O O . ILE A 1 93 ? 99.801 130.157 40.881 1.00 26.35 94 ILE A O 1
ATOM 716 N N . LYS A 1 94 ? 99.891 128.450 39.419 1.00 24.10 95 LYS A N 1
ATOM 717 C CA . LYS A 1 94 ? 98.973 127.631 40.193 1.00 28.02 95 LYS A CA 1
ATOM 718 C C . LYS A 1 94 ? 99.574 127.263 41.549 1.00 28.66 95 LYS A C 1
ATOM 719 O O . LYS A 1 94 ? 98.848 127.015 42.504 1.00 32.42 95 LYS A O 1
ATOM 725 N N . ALA A 1 95 ? 100.902 127.241 41.617 1.00 24.55 96 ALA A N 1
ATOM 726 C CA . ALA A 1 95 ? 101.610 126.909 42.858 1.00 24.76 96 ALA A CA 1
ATOM 727 C C . ALA A 1 95 ? 101.761 128.138 43.745 1.00 28.74 96 ALA A C 1
ATOM 728 O O . ALA A 1 95 ? 102.255 128.039 44.874 1.00 29.00 96 ALA A O 1
ATOM 730 N N . GLY A 1 96 ? 101.337 129.296 43.246 1.00 27.13 97 GLY A N 1
ATOM 731 C CA . GLY A 1 96 ? 101.328 130.496 44.065 1.00 27.42 97 GLY A CA 1
ATOM 732 C C . GLY A 1 96 ? 101.915 131.794 43.523 1.00 26.59 97 GLY A C 1
ATOM 733 O O . GLY A 1 96 ? 101.730 132.847 44.138 1.00 26.25 97 GLY A O 1
ATOM 734 N N . ALA A 1 97 ? 102.626 131.741 42.396 1.00 24.49 98 ALA A N 1
ATOM 735 C CA . ALA A 1 97 ? 103.226 132.952 41.831 1.00 23.23 98 ALA A CA 1
ATOM 736 C C . ALA A 1 97 ? 102.139 133.942 41.410 1.00 24.51 98 ALA A C 1
ATOM 737 O O . ALA A 1 97 ? 101.033 133.539 41.011 1.00 26.44 98 ALA A O 1
ATOM 739 N N . LYS A 1 98 ? 102.443 135.234 41.502 1.00 21.29 99 LYS A N 1
ATOM 740 C CA . LYS A 1 98 ? 101.443 136.274 41.277 1.00 23.76 99 LYS A CA 1
ATOM 741 C C . LYS A 1 98 ? 101.514 136.929 39.897 1.00 22.69 99 LYS A C 1
ATOM 742 O O . LYS A 1 98 ? 100.543 137.532 39.450 1.00 27.12 99 LYS A O 1
ATOM 748 N N . ASP A 1 99 ? 102.659 136.829 39.232 1.00 21.10 100 ASP A N 1
ATOM 749 C CA . ASP A 1 99 ? 102.817 137.429 37.901 1.00 21.46 100 ASP A CA 1
ATOM 750 C C . ASP A 1 99 ? 104.018 136.803 37.211 1.00 22.56 100 ASP A C 1
ATOM 751 O O . ASP A 1 99 ? 104.681 135.927 37.784 1.00 19.23 100 ASP A O 1
ATOM 756 N N . PHE A 1 100 ? 104.295 137.237 35.984 1.00 22.90 101 PHE A N 1
ATOM 757 C CA . PHE A 1 100 ? 105.486 136.768 35.298 1.00 22.79 101 PHE A CA 1
ATOM 758 C C . PHE A 1 100 ? 106.114 137.786 34.360 1.00 22.40 101 PHE A C 1
ATOM 759 O O . PHE A 1 100 ? 105.453 138.700 33.861 1.00 25.94 101 PHE A O 1
ATOM 767 N N . ILE A 1 101 ? 107.417 137.614 34.160 1.00 22.41 102 ILE A N 1
ATOM 768 C CA . ILE A 1 101 ? 108.190 138.435 33.241 1.00 25.00 102 ILE A CA 1
ATOM 769 C C . ILE A 1 101 ? 108.988 137.507 32.335 1.00 24.30 102 ILE A C 1
ATOM 770 O O . ILE A 1 101 ? 109.392 136.420 32.731 1.00 23.69 102 ILE A O 1
ATOM 775 N N . VAL A 1 102 ? 109.183 137.912 31.092 1.00 25.38 103 VAL A N 1
ATOM 776 C CA . VAL A 1 102 ? 109.826 137.028 30.135 1.00 27.43 103 VAL A CA 1
ATOM 777 C C . VAL A 1 102 ? 111.165 137.610 29.696 1.00 26.60 103 VAL A C 1
ATOM 778 O O . VAL A 1 102 ? 111.325 138.827 29.612 1.00 30.50 103 VAL A O 1
ATOM 782 N N . LYS A 1 103 ? 112.134 136.727 29.478 1.00 25.32 104 LYS A N 1
ATOM 783 C CA . LYS A 1 103 ? 113.447 137.110 28.990 1.00 25.99 104 LYS A CA 1
ATOM 784 C C . LYS A 1 103 ? 113.421 137.130 27.469 1.00 27.27 104 LYS A C 1
ATOM 785 O O . LYS A 1 103 ? 112.707 136.329 26.870 1.00 31.06 104 LYS A O 1
ATOM 791 N N . PRO A 1 104 ? 114.170 138.052 26.842 1.00 25.84 105 PRO A N 1
ATOM 792 C CA . PRO A 1 104 ? 114.946 139.136 27.457 1.00 27.89 105 PRO A CA 1
ATOM 793 C C . PRO A 1 104 ? 114.043 140.194 28.100 1.00 24.58 105 PRO A C 1
ATOM 794 O O . PRO A 1 104 ? 112.965 140.507 27.588 1.00 26.07 105 PRO A O 1
ATOM 798 N N . PHE A 1 105 ? 114.476 140.705 29.248 1.00 24.68 106 PHE A N 1
ATOM 799 C CA . PHE A 1 105 ? 113.638 141.567 30.067 1.00 24.38 106 PHE A CA 1
ATOM 800 C C . PHE A 1 105 ? 113.268 142.858 29.353 1.00 29.73 106 PHE A C 1
ATOM 801 O O . PHE A 1 105 ? 114.118 143.506 28.737 1.00 30.65 106 PHE A O 1
ATOM 809 N N . GLN A 1 106 ? 111.989 143.205 29.418 1.00 30.52 107 GLN A N 1
ATOM 810 C CA . GLN A 1 106 ? 111.503 144.498 28.955 1.00 31.43 107 GLN A CA 1
ATOM 811 C C . GLN A 1 106 ? 111.270 145.352 30.202 1.00 30.43 107 GLN A C 1
ATOM 812 O O . GLN A 1 106 ? 110.355 145.076 30.972 1.00 31.82 107 GLN A O 1
ATOM 818 N N . PRO A 1 107 ? 112.112 146.378 30.411 1.00 30.22 108 PRO A N 1
ATOM 819 C CA . PRO A 1 107 ? 112.085 147.194 31.636 1.00 31.33 108 PRO A CA 1
ATOM 820 C C . PRO A 1 107 ? 110.692 147.699 32.017 1.00 31.98 108 PRO A C 1
ATOM 821 O O . PRO A 1 107 ? 110.316 147.594 33.175 1.00 35.91 108 PRO A O 1
ATOM 825 N N . SER A 1 108 ? 109.934 148.216 31.056 1.00 35.72 109 SER A N 1
ATOM 826 C CA . SER A 1 108 ? 108.591 148.713 31.344 1.00 36.96 109 SER A CA 1
ATOM 827 C C . SER A 1 108 ? 107.701 147.626 31.949 1.00 35.87 109 SER A C 1
ATOM 828 O O . SER A 1 108 ? 106.952 147.883 32.891 1.00 36.20 109 SER A O 1
ATOM 831 N N . ARG A 1 109 ? 107.799 146.411 31.414 1.00 36.15 110 ARG A N 1
ATOM 832 C CA . ARG A 1 109 ? 107.002 145.291 31.906 1.00 34.34 110 ARG A CA 1
ATOM 833 C C . ARG A 1 109 ? 107.424 144.829 33.309 1.00 31.68 110 ARG A C 1
ATOM 834 O O . ARG A 1 109 ? 106.584 144.546 34.162 1.00 34.75 110 ARG A O 1
ATOM 842 N N . VAL A 1 110 ? 108.727 144.765 33.546 1.00 32.08 111 VAL A N 1
ATOM 843 C CA . VAL A 1 110 ? 109.239 144.390 34.853 1.00 28.58 111 VAL A CA 1
ATOM 844 C C . VAL A 1 110 ? 108.777 145.389 35.904 1.00 31.87 111 VAL A C 1
ATOM 845 O O . VAL A 1 110 ? 108.333 145.001 36.986 1.00 29.90 111 VAL A O 1
ATOM 849 N N . VAL A 1 111 ? 108.869 146.675 35.577 1.00 30.56 112 VAL A N 1
ATOM 850 C CA . VAL A 1 111 ? 108.439 147.727 36.490 1.00 34.06 112 VAL A CA 1
ATOM 851 C C . VAL A 1 111 ? 106.957 147.560 36.828 1.00 34.67 112 VAL A C 1
ATOM 852 O O . VAL A 1 111 ? 106.555 147.666 37.989 1.00 33.89 112 VAL A O 1
ATOM 856 N N . GLU A 1 112 ? 106.160 147.264 35.809 1.00 35.63 113 GLU A N 1
ATOM 857 C CA . GLU A 1 112 ? 104.730 147.058 35.981 1.00 38.32 113 GLU A CA 1
ATOM 858 C C . GLU A 1 112 ? 104.417 145.888 36.914 1.00 36.00 113 GLU A C 1
ATOM 859 O O . GLU A 1 112 ? 103.518 145.980 37.749 1.00 35.37 113 GLU A O 1
ATOM 865 N N . ALA A 1 113 ? 105.149 144.787 36.754 1.00 31.19 114 ALA A N 1
ATOM 866 C CA . ALA A 1 113 ? 104.985 143.621 37.615 1.00 33.36 114 ALA A CA 1
ATOM 867 C C . ALA A 1 113 ? 105.329 143.945 39.067 1.00 31.13 114 ALA A C 1
ATOM 868 O O . ALA A 1 113 ? 104.631 143.519 39.981 1.00 28.67 114 ALA A O 1
ATOM 870 N N . LEU A 1 114 ? 106.416 144.687 39.271 1.00 31.63 115 LEU A N 1
ATOM 871 C CA . LEU A 1 114 ? 106.841 145.069 40.613 1.00 30.61 115 LEU A CA 1
ATOM 872 C C . LEU A 1 114 ? 105.776 145.924 41.288 1.00 33.67 115 LEU A C 1
ATOM 873 O O . LEU A 1 114 ? 105.402 145.670 42.432 1.00 30.49 115 LEU A O 1
ATOM 878 N N . ASN A 1 115 ? 105.287 146.934 40.577 1.00 33.82 116 ASN A N 1
ATOM 879 C CA . ASN A 1 115 ? 104.245 147.795 41.124 1.00 33.77 116 ASN A CA 1
ATOM 880 C C . ASN A 1 115 ? 102.961 147.026 41.395 1.00 36.22 116 ASN A C 1
ATOM 881 O O . ASN A 1 115 ? 102.352 147.184 42.451 1.00 37.62 116 ASN A O 1
ATOM 886 N N . LYS A 1 116 ? 102.560 146.180 40.453 1.00 34.28 117 LYS A N 1
ATOM 887 C CA . LYS A 1 116 ? 101.333 145.395 40.597 1.00 38.36 117 LYS A CA 1
ATOM 888 C C . LYS A 1 116 ? 101.357 144.495 41.827 1.00 39.19 117 LYS A C 1
ATOM 889 O O . LYS A 1 116 ? 100.413 144.486 42.615 1.00 40.86 117 LYS A O 1
ATOM 895 N N . VAL A 1 117 ? 102.443 143.749 42.000 1.00 36.98 118 VAL A N 1
ATOM 896 C CA . VAL A 1 117 ? 102.521 142.780 43.085 1.00 38.57 118 VAL A CA 1
ATOM 897 C C . VAL A 1 117 ? 102.700 143.469 44.441 1.00 36.97 118 VAL A C 1
ATOM 898 O O . VAL A 1 117 ? 102.462 142.870 45.492 1.00 41.33 118 VAL A O 1
ATOM 902 N N . SER A 1 118 ? 103.098 144.737 44.410 1.00 36.89 119 SER A N 1
ATOM 903 C CA . SER A 1 118 ? 103.331 145.502 45.631 1.00 41.43 119 SER A CA 1
ATOM 904 C C . SER A 1 118 ? 102.021 145.986 46.244 1.00 45.45 119 SER A C 1
ATOM 905 O O . SER A 1 118 ? 101.447 146.979 45.793 1.00 50.24 119 SER A O 1
#

Radius of gyration: 12.37 Å; Cα contacts (8 Å, |Δi|>4): 222; chains: 1; bounding box: 26×31×31 Å

Organism: Thermotoga maritima (strain ATCC 43589 / DSM 3109 / JCM 10099 / NBRC 100826 / MSB8) (NCBI:txid243274)

GO terms:
  GO:0005515 protein binding (F, IPI)

CATH classification: 3.40.50.2300

Secondary structure (DSSP, 8-state):
--EEEEE-S-HHHHHHHHHHHHHTT-EEEEEESSHHHHHHHHHHH--SEEE----SSS-HHHHHHHHHHH-TT--EEEEEETT-HHHHHHHHHTT--EEEEESP-HHHHHHHHHHH-

Sequence (117 aa):
GKRVLIVDDAAFMRMMLKDIITKAGYEVAGEATNGREAVEKYKELKPDIVTMITMPEMNGIDAIKEIMKIDPNAKIIVASAMGQQAMVIEAIKAGAKDFIVKPFQPSRVVEALNKVS

InterPro domains:
  IPR001789 Signal transduction response regulator, receiver domain [PF00072] (5-115)
  IPR001789 Signal transduction response regulator, receiver domain [PS50110] (4-119)
  IPR001789 Signal transduction response regulator, receiver domain [SM00448] (3-115)
  IPR011006 CheY-like superfamily [SSF52172] (3-118)
  IPR052048 Signal Transduction Response Regulator [PTHR43228] (4-118)

B-factor: mean 31.22, std 7.58, range [17.21, 59.74]

Nearest PDB structures (foldseek):
  4qyw-assembly1_A  TM=1.009E+00  e=5.360E-24  Thermotoga maritima MSB8
  6ifh-assembly1_A  TM=9.391E-01  e=1.688E-11  Paenisporosarcina sp. TG-14
  1ys6-assembly1_B  TM=9.300E-01  e=2.134E-09  Mycobacterium tuberculosis
  1sd5-assembly1_A  TM=8.988E-01  e=4.629E-09  Mycobacterium tuberculosis H37Rv
  4kfc-assembly1_B  TM=8.499E-01  e=4.520E-07  Escherichia coli K-12

Foldseek 3Di:
DQEEEEEALDPVQSVVLCVLSVVLVGHHQYYHNALVRVLVVCVVRVGQEYEFADHPPHGGLRSLLSVCVVPVLYEYEYEEAPPCVVRVVSSVVSPYDYYAYPPGDSVVSSVSSVVSD